Protein AF-A0A2D7BYY0-F1 (afdb_monomer_lite)

Structure (mmCIF, N/CA/C/O backbone):
data_AF-A0A2D7BYY0-F1
#
_entry.id   AF-A0A2D7BYY0-F1
#
loop_
_atom_site.group_PDB
_atom_site.id
_atom_site.type_symbol
_atom_site.label_atom_id
_atom_site.label_alt_id
_atom_site.label_comp_id
_atom_site.label_asym_id
_atom_site.label_entity_id
_atom_site.label_seq_id
_atom_site.pdbx_PDB_ins_code
_atom_site.Cartn_x
_atom_site.Cartn_y
_atom_site.Cartn_z
_atom_site.occupancy
_atom_site.B_iso_or_equiv
_atom_site.auth_seq_id
_atom_site.auth_comp_id
_atom_site.auth_asym_id
_atom_site.auth_atom_id
_atom_site.pdbx_PDB_model_num
ATOM 1 N N . MET A 1 1 ? -6.346 4.328 -16.700 1.00 71.50 1 MET A N 1
ATOM 2 C CA . MET A 1 1 ? -6.214 5.401 -15.688 1.00 71.50 1 MET A CA 1
ATOM 3 C C . MET A 1 1 ? -5.046 6.289 -16.104 1.00 71.50 1 MET A C 1
ATOM 5 O O . MET A 1 1 ? -4.083 5.730 -16.610 1.00 71.50 1 MET A O 1
ATOM 9 N N . ASN A 1 2 ? -5.128 7.622 -16.005 1.00 91.00 2 ASN A N 1
ATOM 10 C CA . ASN A 1 2 ? -3.949 8.468 -16.257 1.00 91.00 2 ASN A CA 1
ATOM 11 C C . ASN A 1 2 ? -3.034 8.469 -15.015 1.00 91.00 2 ASN A C 1
ATOM 13 O O . ASN A 1 2 ? -3.496 8.136 -13.920 1.00 91.00 2 ASN A O 1
ATOM 17 N N . THR A 1 3 ? -1.751 8.806 -15.187 1.00 95.06 3 THR A N 1
ATOM 18 C CA . THR A 1 3 ? -0.744 8.757 -14.109 1.00 95.06 3 THR A CA 1
ATOM 19 C C . THR A 1 3 ? -1.183 9.560 -12.891 1.00 95.06 3 THR A C 1
ATOM 21 O O . THR A 1 3 ? -1.109 9.079 -11.768 1.00 95.06 3 THR A O 1
ATOM 24 N N . GLU A 1 4 ? -1.687 10.771 -13.128 1.00 96.81 4 GLU A N 1
ATOM 25 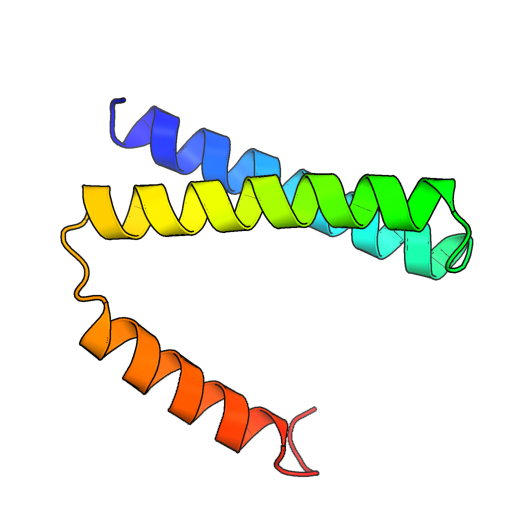C CA . GLU A 1 4 ? -2.136 11.685 -12.081 1.00 96.81 4 GLU A CA 1
ATOM 26 C C . GLU A 1 4 ? -3.215 11.047 -11.203 1.00 96.81 4 GLU A C 1
ATOM 28 O O . GLU A 1 4 ? -3.062 10.988 -9.987 1.00 96.81 4 GLU A O 1
ATOM 33 N N . LYS A 1 5 ? -4.264 10.481 -11.808 1.00 97.38 5 LYS A N 1
ATOM 34 C CA . LYS A 1 5 ? -5.344 9.831 -11.063 1.00 97.38 5 LYS A CA 1
ATOM 35 C C . LYS A 1 5 ? -4.864 8.599 -10.297 1.00 97.38 5 LYS A C 1
ATOM 37 O O . LYS A 1 5 ? -5.305 8.395 -9.174 1.00 97.38 5 LYS A O 1
ATOM 42 N N . LEU A 1 6 ? -3.968 7.797 -10.877 1.00 97.81 6 LEU A N 1
ATOM 43 C CA . LEU A 1 6 ? -3.392 6.634 -10.192 1.00 97.81 6 LEU A CA 1
ATOM 44 C C . LEU A 1 6 ? -2.639 7.056 -8.924 1.00 97.81 6 LEU A C 1
ATOM 46 O O . LEU A 1 6 ? -2.845 6.475 -7.859 1.00 97.81 6 LEU A O 1
ATOM 50 N N . LEU A 1 7 ? -1.797 8.085 -9.034 1.00 97.94 7 LEU A N 1
ATOM 51 C CA . LEU A 1 7 ? -1.018 8.599 -7.911 1.00 97.94 7 LEU A CA 1
ATOM 52 C C . LEU A 1 7 ? -1.910 9.256 -6.851 1.00 97.94 7 LEU A C 1
ATOM 54 O O . LEU A 1 7 ? -1.699 9.015 -5.667 1.00 97.94 7 LEU A O 1
ATOM 58 N N . ILE A 1 8 ? -2.920 10.035 -7.256 1.00 98.31 8 ILE A N 1
ATOM 59 C CA . ILE A 1 8 ? -3.878 10.661 -6.330 1.00 98.31 8 ILE A CA 1
ATOM 60 C C . ILE A 1 8 ? -4.628 9.605 -5.522 1.00 98.31 8 ILE A C 1
ATOM 62 O O . ILE A 1 8 ? -4.587 9.665 -4.298 1.00 98.31 8 ILE A O 1
ATOM 66 N N . ILE A 1 9 ? -5.225 8.607 -6.182 1.00 98.12 9 ILE A N 1
ATOM 67 C CA . ILE A 1 9 ? -5.972 7.550 -5.483 1.00 98.12 9 ILE A CA 1
ATOM 68 C C . ILE A 1 9 ? -5.040 6.778 -4.547 1.00 98.12 9 ILE A C 1
ATOM 70 O O . ILE A 1 9 ? -5.376 6.556 -3.394 1.00 98.12 9 ILE A O 1
ATOM 74 N N . THR A 1 10 ? -3.820 6.448 -4.988 1.00 98.38 10 THR A N 1
ATOM 75 C CA . THR A 1 10 ? -2.841 5.777 -4.112 1.00 98.38 10 THR A CA 1
ATOM 76 C C . THR A 1 10 ? -2.607 6.575 -2.823 1.00 98.38 10 THR A C 1
ATOM 78 O O . THR A 1 10 ? -2.570 6.000 -1.734 1.00 98.38 10 THR A O 1
ATOM 81 N N . MET A 1 11 ? -2.431 7.897 -2.933 1.00 98.38 11 MET A N 1
ATOM 82 C CA . MET A 1 11 ? -2.238 8.765 -1.768 1.00 98.38 11 MET A CA 1
ATOM 83 C C . MET A 1 11 ? -3.471 8.799 -0.858 1.00 98.38 11 MET A C 1
ATOM 85 O O . MET A 1 11 ? -3.308 8.808 0.363 1.00 98.38 11 MET A O 1
ATOM 89 N N . GLU A 1 12 ? -4.675 8.809 -1.435 1.00 98.44 12 GLU A N 1
ATOM 90 C CA . GLU A 1 12 ? -5.942 8.754 -0.697 1.00 98.44 12 GLU A CA 1
ATOM 91 C C . GLU A 1 12 ? -6.037 7.460 0.126 1.00 98.44 12 GLU A C 1
ATOM 93 O O . GLU A 1 12 ? -6.159 7.550 1.351 1.00 98.44 12 GLU A O 1
ATOM 98 N N . GLU A 1 13 ? -5.826 6.292 -0.492 1.00 98.38 13 GLU A N 1
ATOM 99 C CA . GLU A 1 13 ? -5.885 4.988 0.196 1.00 98.38 13 GLU A CA 1
ATOM 100 C C . GLU A 1 13 ? -4.827 4.865 1.306 1.00 98.38 13 GLU A C 1
ATOM 102 O O . GLU A 1 13 ? -5.086 4.371 2.406 1.00 98.38 13 GLU A O 1
ATOM 107 N N . CYS A 1 14 ? -3.616 5.391 1.081 1.00 98.56 14 CYS A N 1
ATOM 108 C CA . CYS A 1 14 ? -2.591 5.441 2.128 1.00 98.56 14 CYS A CA 1
ATOM 109 C C . CYS A 1 14 ? -3.034 6.308 3.321 1.00 98.56 14 CYS A C 1
ATOM 111 O O . CYS A 1 14 ? -2.753 5.979 4.478 1.00 98.56 14 CYS A O 1
ATOM 113 N N . GLY A 1 15 ? -3.733 7.415 3.055 1.00 98.56 15 GLY A N 1
ATOM 114 C CA . GLY A 1 15 ? -4.330 8.265 4.081 1.00 98.56 15 GLY A CA 1
ATOM 115 C C . GLY A 1 15 ? -5.425 7.551 4.878 1.00 98.56 15 GLY A C 1
ATOM 116 O O . GLY A 1 15 ? -5.499 7.710 6.103 1.00 98.56 15 GLY A O 1
ATOM 117 N N . GLU A 1 16 ? -6.246 6.736 4.220 1.00 98.50 16 GLU A N 1
ATOM 118 C CA . GLU A 1 16 ? -7.300 5.945 4.864 1.00 98.50 16 GLU A CA 1
ATOM 119 C C . GLU A 1 16 ? -6.698 4.853 5.763 1.00 98.50 16 GLU A C 1
ATOM 121 O O . GLU A 1 16 ? -7.053 4.765 6.948 1.00 98.50 16 GLU A O 1
ATOM 126 N N . LEU A 1 17 ? -5.671 4.140 5.283 1.00 98.62 17 LEU A N 1
ATOM 127 C CA . LEU A 1 17 ? -4.922 3.156 6.071 1.00 98.62 17 LEU A CA 1
ATOM 128 C C . LEU A 1 17 ? -4.283 3.776 7.323 1.00 98.62 17 LEU A C 1
ATOM 130 O O . LEU A 1 17 ? -4.403 3.223 8.422 1.00 98.62 17 LEU A O 1
ATOM 134 N N . ILE A 1 18 ? -3.672 4.963 7.210 1.00 98.56 18 ILE A N 1
ATOM 135 C CA . ILE A 1 18 ? -3.146 5.708 8.371 1.00 98.56 18 ILE A CA 1
ATOM 136 C C . ILE A 1 18 ? -4.256 5.940 9.406 1.00 98.56 18 ILE A C 1
ATOM 138 O O . ILE A 1 18 ? -4.059 5.735 10.612 1.00 98.56 18 ILE A O 1
ATOM 142 N N . ARG A 1 19 ? -5.451 6.345 8.959 1.00 98.25 19 ARG A N 1
ATOM 143 C CA . ARG A 1 19 ? -6.598 6.572 9.850 1.00 98.25 19 ARG A CA 1
ATOM 144 C C . ARG A 1 19 ? -7.087 5.270 10.483 1.00 98.25 19 ARG A C 1
ATOM 146 O O . ARG A 1 19 ? -7.439 5.298 11.667 1.00 98.25 19 ARG A O 1
ATOM 153 N N . ALA A 1 20 ? -7.097 4.151 9.760 1.00 98.12 20 ALA A N 1
ATOM 154 C CA . ALA A 1 20 ? -7.467 2.842 10.299 1.00 98.12 20 ALA A CA 1
ATOM 155 C C . ALA A 1 20 ? -6.489 2.360 11.380 1.00 98.12 20 ALA A C 1
ATOM 157 O O . ALA A 1 20 ? -6.928 2.030 12.486 1.00 98.12 20 ALA A O 1
ATOM 158 N N . CYS A 1 21 ? -5.179 2.447 11.133 1.00 98.00 21 CYS A N 1
ATOM 159 C CA . CYS A 1 21 ? -4.143 2.181 12.138 1.00 98.00 21 CYS A CA 1
ATOM 160 C C . CYS A 1 21 ? -4.344 3.048 13.390 1.00 98.00 21 CYS A C 1
ATOM 162 O O . CYS A 1 21 ? -4.346 2.561 14.521 1.00 98.00 21 CYS A O 1
ATOM 164 N N . SER A 1 22 ? -4.615 4.341 13.199 1.00 97.69 22 SER A N 1
ATOM 165 C CA . SER A 1 22 ? -4.874 5.278 14.294 1.00 97.69 22 SER A CA 1
ATOM 166 C C . SER A 1 22 ? -6.125 4.916 15.116 1.00 97.69 22 SER A C 1
ATOM 168 O O . SER A 1 22 ? -6.146 5.096 16.336 1.00 97.69 22 SER A O 1
ATOM 170 N N . LYS A 1 23 ? -7.180 4.383 14.480 1.00 96.25 23 LYS A N 1
ATOM 171 C CA . LYS A 1 23 ? -8.380 3.886 15.178 1.00 96.25 23 LYS A CA 1
ATOM 172 C C . LYS A 1 23 ? -8.068 2.641 16.015 1.00 96.25 23 LYS A C 1
ATOM 174 O O . LYS A 1 23 ? -8.559 2.571 17.139 1.00 96.25 23 LYS A O 1
ATOM 179 N N . ILE A 1 24 ? -7.261 1.707 15.505 1.00 97.56 24 ILE A N 1
ATOM 180 C CA . ILE A 1 24 ? -6.818 0.516 16.254 1.00 97.56 24 ILE A CA 1
ATOM 181 C C . ILE A 1 24 ? -6.040 0.934 17.502 1.00 97.56 24 ILE A C 1
ATOM 183 O O . ILE A 1 24 ? -6.370 0.496 18.598 1.00 97.56 24 ILE A O 1
ATOM 187 N N . LEU A 1 25 ? -5.086 1.862 17.373 1.00 97.12 25 LEU A N 1
ATOM 188 C CA . LEU A 1 25 ? -4.299 2.345 18.514 1.00 97.12 25 LEU A CA 1
ATOM 189 C C . LEU A 1 25 ? -5.159 2.997 19.609 1.00 97.12 25 LEU A C 1
ATOM 191 O O . LEU A 1 25 ? -4.877 2.835 20.792 1.00 97.12 25 LEU A O 1
ATOM 195 N N . ARG A 1 26 ? -6.215 3.734 19.235 1.00 95.81 26 ARG A N 1
ATOM 196 C CA . ARG A 1 26 ? -7.097 4.409 20.206 1.00 95.81 26 ARG A CA 1
ATOM 197 C C . ARG A 1 26 ? -8.159 3.508 20.824 1.00 95.81 26 ARG A C 1
ATOM 199 O O . ARG A 1 26 ? -8.578 3.760 21.950 1.00 95.81 26 ARG A O 1
ATOM 206 N N . HIS A 1 27 ? -8.674 2.545 20.065 1.00 94.00 27 HIS A N 1
ATOM 207 C CA . HIS A 1 27 ? -9.881 1.801 20.435 1.00 94.00 27 HIS A CA 1
ATOM 208 C C . HIS A 1 27 ? -9.635 0.298 20.627 1.00 94.00 27 HIS A C 1
ATOM 210 O O . HIS A 1 27 ? -10.554 -0.413 21.032 1.00 94.00 27 HIS A O 1
ATOM 216 N N . GLY A 1 28 ? -8.417 -0.178 20.373 1.00 92.75 28 GLY A N 1
ATOM 217 C CA . GLY A 1 28 ? -8.053 -1.588 20.399 1.00 92.75 28 GLY A CA 1
ATOM 218 C C . GLY A 1 28 ? -8.543 -2.363 19.174 1.00 92.75 28 GLY A C 1
ATOM 219 O O . GLY A 1 28 ? -9.181 -1.831 18.261 1.00 92.75 28 GLY A O 1
ATOM 220 N N . GLU A 1 29 ? -8.258 -3.661 19.179 1.00 93.31 29 GLU A N 1
ATOM 221 C CA . GLU A 1 29 ? -8.512 -4.606 18.084 1.00 93.31 29 GLU A CA 1
ATOM 222 C C . GLU A 1 29 ? -9.947 -5.159 18.093 1.00 93.31 29 GLU A C 1
ATOM 224 O O . GLU A 1 29 ? -10.194 -6.358 17.975 1.00 93.31 29 GLU A O 1
ATOM 229 N N . GLN A 1 30 ? -10.934 -4.283 18.263 1.00 92.88 30 GLN A N 1
ATOM 230 C CA . GLN A 1 30 ? -12.334 -4.696 18.192 1.00 92.88 30 GLN A CA 1
ATOM 231 C C . GLN A 1 30 ? -12.696 -5.103 16.754 1.00 92.88 30 GLN A C 1
ATOM 233 O O . GLN A 1 30 ? -12.132 -4.586 15.786 1.00 92.88 30 GLN A O 1
ATOM 238 N N . THR A 1 31 ? -13.689 -5.987 16.599 1.00 92.06 31 THR A N 1
ATOM 239 C CA . THR A 1 31 ? -14.087 -6.566 15.301 1.00 92.06 31 THR A CA 1
ATOM 240 C C . THR A 1 31 ? -14.284 -5.511 14.214 1.00 92.06 31 THR A C 1
ATOM 242 O O . THR A 1 31 ? -13.782 -5.676 13.110 1.00 92.06 31 THR A O 1
ATOM 245 N N . LYS A 1 32 ? -14.951 -4.393 14.530 1.00 94.31 32 LYS A N 1
ATOM 246 C CA . LYS A 1 32 ? -15.198 -3.309 13.570 1.00 94.31 32 LYS A CA 1
ATOM 247 C C . LYS A 1 32 ? -13.902 -2.657 13.078 1.00 94.31 32 LYS A C 1
ATOM 249 O O . LYS A 1 32 ? -13.766 -2.395 11.889 1.00 94.31 32 LYS A O 1
ATOM 254 N N . GLN A 1 33 ? -12.969 -2.369 13.979 1.00 95.06 33 GLN A N 1
ATOM 255 C CA . GLN A 1 33 ? -11.707 -1.714 13.651 1.00 95.06 33 GLN A CA 1
ATOM 256 C C . GLN A 1 33 ? -10.801 -2.660 12.865 1.00 95.06 33 GLN A C 1
ATOM 258 O O . GLN A 1 33 ? -10.165 -2.213 11.918 1.00 95.06 33 GLN A O 1
ATOM 263 N N . LEU A 1 34 ? -10.786 -3.954 13.204 1.00 96.50 34 LEU A N 1
ATOM 264 C CA . LEU A 1 34 ? -10.065 -4.963 12.427 1.00 96.50 34 LEU A CA 1
ATOM 265 C C . LEU A 1 34 ? -10.649 -5.133 11.022 1.00 96.50 34 LEU A C 1
ATOM 267 O O . LEU A 1 34 ? -9.884 -5.276 10.076 1.00 96.50 34 LEU A O 1
ATOM 271 N N . THR A 1 35 ? -11.977 -5.103 10.867 1.00 97.38 35 THR A N 1
ATOM 272 C CA . THR A 1 35 ? -12.610 -5.117 9.539 1.00 97.38 35 THR A CA 1
ATOM 273 C C . THR A 1 35 ? 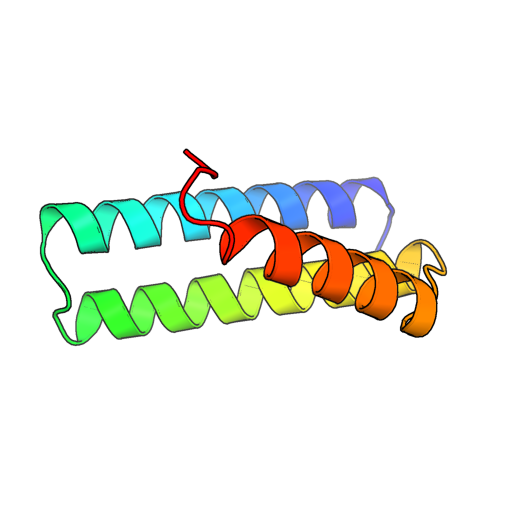-12.205 -3.890 8.731 1.00 97.38 35 THR A C 1
ATOM 275 O O . THR A 1 35 ? -11.687 -4.057 7.635 1.00 97.38 35 THR A O 1
ATOM 278 N N . ASN A 1 36 ? -12.328 -2.686 9.304 1.00 97.38 36 ASN A N 1
ATOM 279 C CA . ASN A 1 36 ? -11.898 -1.453 8.637 1.00 97.38 36 ASN A CA 1
ATOM 280 C C . ASN A 1 36 ? -10.412 -1.529 8.258 1.00 97.38 36 ASN A C 1
ATOM 282 O O . ASN A 1 36 ? -10.059 -1.149 7.158 1.00 97.38 36 ASN A O 1
ATOM 286 N N . LEU A 1 37 ? -9.531 -2.003 9.146 1.00 98.00 37 LEU A N 1
ATOM 287 C CA . LEU A 1 37 ? -8.102 -2.126 8.845 1.00 98.00 37 LEU A CA 1
ATOM 288 C C . LEU A 1 37 ? -7.846 -3.082 7.674 1.00 98.00 37 LEU A C 1
ATOM 290 O O . LEU A 1 37 ? -6.993 -2.801 6.841 1.00 98.00 37 LEU A O 1
ATOM 294 N N . LYS A 1 38 ? -8.562 -4.210 7.617 1.00 98.12 38 LYS A N 1
ATOM 295 C CA . LYS A 1 38 ? -8.433 -5.183 6.524 1.00 98.12 38 LYS A CA 1
ATOM 296 C C . LYS A 1 38 ? -8.866 -4.605 5.181 1.00 98.12 38 LYS A C 1
ATOM 298 O O . LYS A 1 38 ? -8.212 -4.909 4.191 1.00 98.12 38 LYS A O 1
ATOM 303 N N . GLU A 1 39 ? -9.938 -3.816 5.162 1.00 98.19 39 GLU A N 1
ATOM 304 C CA . GLU A 1 39 ? -10.417 -3.127 3.957 1.00 98.19 39 GLU A CA 1
ATOM 305 C C . GLU A 1 39 ? -9.358 -2.132 3.460 1.00 98.19 39 GLU A C 1
ATOM 307 O O . GLU A 1 39 ? -8.822 -2.347 2.377 1.00 98.19 39 GLU A O 1
ATOM 312 N N . GLU A 1 40 ? -8.900 -1.194 4.303 1.00 98.44 40 GLU A N 1
ATOM 313 C CA . GLU A 1 40 ? -7.890 -0.210 3.861 1.00 98.44 40 GLU A CA 1
ATOM 314 C C . GLU A 1 40 ? -6.557 -0.866 3.446 1.00 98.44 40 GLU A C 1
ATOM 316 O O . GLU A 1 40 ? -5.840 -0.378 2.573 1.00 98.44 40 GLU A O 1
ATOM 321 N N . LEU A 1 41 ? -6.175 -1.981 4.086 1.00 98.31 41 LEU A N 1
ATOM 322 C CA . LEU A 1 41 ? -4.995 -2.750 3.680 1.00 98.31 41 LEU A CA 1
ATOM 323 C C . LEU A 1 41 ? -5.168 -3.337 2.277 1.00 98.31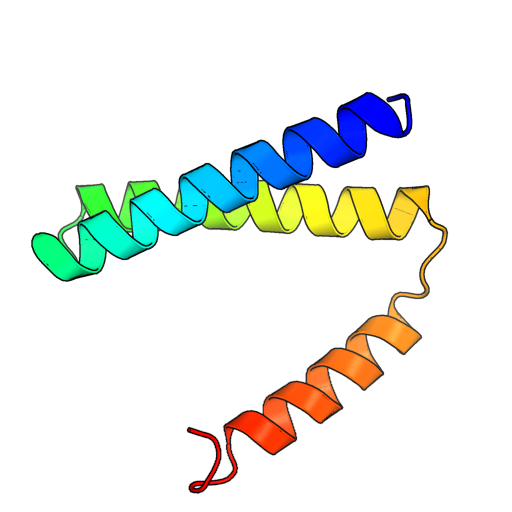 41 LEU A C 1
ATOM 325 O O . LEU A 1 41 ? -4.218 -3.321 1.495 1.00 98.31 41 LEU A O 1
ATOM 329 N N . ALA A 1 42 ? -6.349 -3.876 1.967 1.00 98.44 42 ALA A N 1
ATOM 330 C CA . ALA A 1 42 ? -6.641 -4.430 0.652 1.00 98.44 42 ALA A CA 1
ATOM 331 C C . ALA A 1 42 ? -6.640 -3.336 -0.424 1.00 98.44 42 ALA A C 1
ATOM 333 O O . ALA A 1 42 ? -6.088 -3.558 -1.506 1.00 98.44 42 ALA A O 1
ATOM 334 N N . ASP A 1 43 ? -7.172 -2.155 -0.109 1.00 98.44 43 ASP A N 1
ATOM 335 C CA . ASP A 1 43 ? -7.189 -1.012 -1.021 1.00 98.44 43 ASP A CA 1
ATOM 336 C C . ASP A 1 43 ? -5.763 -0.526 -1.316 1.00 98.44 43 ASP A C 1
ATOM 338 O O . ASP A 1 43 ? -5.355 -0.462 -2.480 1.00 98.44 43 ASP A O 1
ATOM 342 N N . VAL A 1 44 ? -4.925 -0.340 -0.288 1.00 98.50 44 VAL A N 1
ATOM 343 C CA . VAL A 1 44 ? -3.509 0.020 -0.479 1.00 98.50 44 VAL A CA 1
ATOM 344 C C . VAL A 1 44 ? -2.749 -1.045 -1.273 1.00 98.50 44 V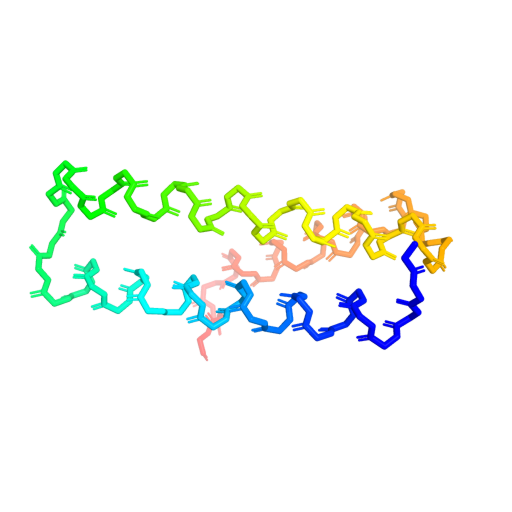AL A C 1
ATOM 346 O O . VAL A 1 44 ? -2.031 -0.699 -2.209 1.00 98.50 44 VAL A O 1
ATOM 349 N N . VAL A 1 45 ? -2.902 -2.336 -0.956 1.00 97.94 45 VAL A N 1
ATOM 350 C CA . VAL A 1 45 ? -2.236 -3.418 -1.711 1.00 97.94 45 VAL A CA 1
ATOM 351 C C . VAL A 1 45 ? -2.661 -3.408 -3.179 1.00 97.94 45 VAL A C 1
ATOM 353 O O . VAL A 1 45 ? -1.811 -3.554 -4.059 1.00 97.94 45 VAL A O 1
ATOM 356 N N . THR A 1 46 ? -3.943 -3.176 -3.457 1.00 98.06 46 THR A N 1
ATOM 357 C CA . THR A 1 46 ? -4.456 -3.044 -4.827 1.00 98.06 46 THR A CA 1
ATOM 358 C C . THR A 1 46 ? -3.776 -1.886 -5.554 1.00 98.06 46 THR A C 1
ATOM 360 O O . THR A 1 46 ? -3.308 -2.053 -6.681 1.00 98.06 46 THR A O 1
ATOM 363 N N . MET A 1 47 ? -3.636 -0.732 -4.898 1.00 97.88 47 MET A N 1
ATOM 364 C CA . MET A 1 47 ? -2.955 0.423 -5.486 1.00 97.88 47 MET A CA 1
ATOM 365 C C . MET A 1 47 ? -1.459 0.181 -5.712 1.00 97.88 47 MET A C 1
ATOM 367 O O . MET A 1 47 ? -0.926 0.608 -6.737 1.00 97.88 47 MET A O 1
ATOM 371 N N . LEU A 1 48 ? -0.780 -0.550 -4.822 1.00 96.38 48 LEU A N 1
ATOM 372 C CA . LEU A 1 48 ? 0.620 -0.939 -5.018 1.00 96.38 48 LEU A CA 1
ATOM 373 C C . LEU A 1 48 ? 0.800 -1.825 -6.257 1.00 96.38 48 LEU A C 1
ATOM 375 O O . LEU A 1 48 ? 1.711 -1.573 -7.044 1.00 96.38 48 LEU A O 1
ATOM 379 N N . ILE A 1 49 ? -0.082 -2.809 -6.464 1.00 96.06 49 ILE A N 1
ATOM 380 C CA . ILE A 1 49 ? -0.061 -3.667 -7.660 1.00 96.06 49 ILE A CA 1
ATOM 381 C C . ILE A 1 49 ? -0.261 -2.819 -8.922 1.00 96.06 49 ILE A C 1
ATOM 383 O O . ILE A 1 49 ? 0.531 -2.911 -9.859 1.00 96.06 49 ILE A O 1
ATOM 387 N N . LEU A 1 50 ? -1.255 -1.924 -8.923 1.00 96.62 50 LEU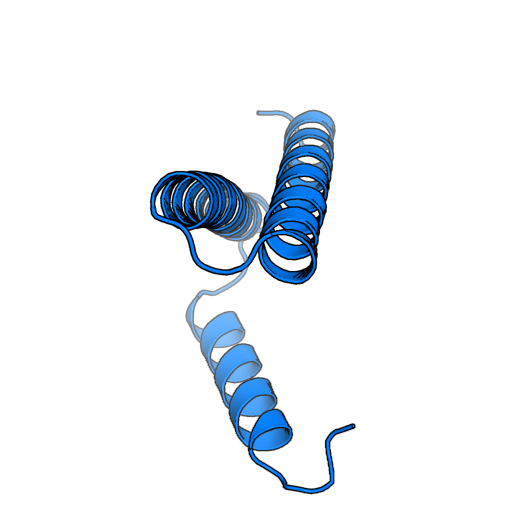 A N 1
ATOM 388 C CA . LEU A 1 50 ? -1.517 -1.039 -10.062 1.00 96.62 50 LEU A CA 1
ATOM 389 C C . LEU A 1 50 ? -0.333 -0.115 -10.379 1.00 96.62 50 LEU A C 1
ATOM 391 O O . LEU A 1 50 ? -0.077 0.164 -11.548 1.00 96.62 50 LEU A O 1
ATOM 395 N N . LEU A 1 51 ? 0.401 0.360 -9.369 1.00 96.25 51 LEU A N 1
ATOM 396 C CA . LEU A 1 51 ? 1.620 1.146 -9.578 1.00 96.25 51 LEU A CA 1
ATOM 397 C C . LEU A 1 51 ? 2.736 0.317 -10.204 1.00 96.25 51 LEU A C 1
ATOM 399 O O . LEU A 1 51 ? 3.395 0.800 -11.121 1.00 96.25 51 LEU A O 1
ATOM 403 N N . GLN A 1 52 ? 2.950 -0.911 -9.728 1.00 95.56 52 GLN A N 1
ATOM 404 C CA . GLN A 1 52 ? 3.960 -1.793 -10.309 1.00 95.56 52 GLN A CA 1
ATOM 405 C C . GLN A 1 52 ? 3.677 -2.056 -11.786 1.00 95.56 52 GLN A C 1
ATOM 407 O O . GLN A 1 52 ? 4.576 -1.904 -12.609 1.00 95.56 52 GLN A O 1
ATOM 412 N N . GLU A 1 53 ? 2.425 -2.373 -12.122 1.00 94.69 53 GLU A N 1
ATOM 413 C CA . GLU A 1 53 ? 1.998 -2.577 -13.506 1.00 94.69 53 GLU A CA 1
ATOM 414 C C . GLU A 1 53 ? 2.158 -1.304 -14.346 1.00 94.69 53 GLU A C 1
ATOM 416 O O . GLU A 1 53 ? 2.690 -1.355 -15.452 1.00 94.69 53 GLU A O 1
ATOM 421 N N . TYR A 1 54 ? 1.738 -0.149 -13.821 1.00 95.75 54 TYR A N 1
ATOM 422 C CA . TYR A 1 54 ? 1.774 1.118 -14.553 1.00 95.75 54 TYR A CA 1
ATOM 423 C C . TYR A 1 54 ? 3.195 1.606 -14.861 1.00 95.75 54 TYR A C 1
ATOM 425 O O . TYR A 1 54 ? 3.425 2.205 -15.910 1.00 95.75 54 TYR A O 1
ATOM 433 N N . PHE A 1 55 ? 4.134 1.382 -13.940 1.00 95.50 55 PHE A N 1
ATOM 434 C CA . PHE A 1 55 ? 5.532 1.799 -14.074 1.00 95.50 55 PHE A CA 1
ATOM 435 C C . PHE A 1 55 ? 6.459 0.680 -14.562 1.00 95.50 55 PHE A C 1
ATOM 437 O O . PHE A 1 55 ? 7.672 0.873 -14.563 1.00 95.50 55 PHE A O 1
ATOM 444 N N . GLU A 1 56 ? 5.904 -0.466 -14.967 1.00 95.94 56 GLU A N 1
ATOM 445 C CA . GLU A 1 56 ? 6.658 -1.629 -15.452 1.00 95.94 56 GLU A CA 1
ATOM 446 C C . GLU A 1 56 ? 7.746 -2.091 -14.460 1.00 95.94 56 GLU A C 1
ATOM 448 O O . GLU A 1 56 ? 8.837 -2.518 -14.840 1.00 95.94 56 GLU A O 1
ATOM 453 N N . ILE A 1 57 ? 7.454 -1.999 -13.158 1.00 95.12 57 ILE A N 1
ATOM 454 C CA . ILE A 1 57 ? 8.377 -2.411 -12.097 1.00 95.12 57 ILE A CA 1
ATOM 455 C C . ILE A 1 57 ? 8.356 -3.934 -12.004 1.00 95.12 57 ILE A C 1
ATOM 457 O O . ILE A 1 57 ? 7.308 -4.538 -11.762 1.00 95.12 57 ILE A O 1
ATOM 461 N N . SER A 1 58 ? 9.528 -4.553 -12.145 1.00 93.94 58 SER A N 1
ATOM 462 C CA . SER A 1 58 ? 9.671 -6.005 -12.051 1.00 93.94 58 SER A CA 1
ATOM 463 C C . SER A 1 58 ? 9.232 -6.522 -10.680 1.00 93.94 58 SER A C 1
ATOM 465 O O . SER A 1 58 ? 9.608 -5.982 -9.634 1.00 93.94 58 SER A O 1
ATOM 467 N N . GLN A 1 59 ? 8.457 -7.606 -10.687 1.00 91.56 59 GLN A N 1
ATOM 468 C CA . GLN A 1 59 ? 8.035 -8.275 -9.462 1.00 91.56 59 GLN A CA 1
ATOM 469 C C . GLN A 1 59 ? 9.256 -8.830 -8.709 1.00 91.56 59 GLN A C 1
ATOM 471 O O . GLN A 1 59 ? 9.394 -8.575 -7.515 1.00 91.56 59 GLN A O 1
ATOM 476 N N . ASP A 1 60 ? 10.192 -9.454 -9.430 1.00 92.62 60 ASP A N 1
ATOM 477 C CA . ASP A 1 60 ? 11.424 -10.014 -8.863 1.00 92.62 60 ASP A CA 1
ATOM 478 C C . ASP A 1 60 ? 12.276 -8.931 -8.180 1.00 92.62 60 ASP A C 1
ATOM 480 O O . ASP A 1 60 ? 12.737 -9.110 -7.054 1.00 92.62 60 ASP A O 1
ATOM 484 N N . GLU A 1 61 ? 12.421 -7.761 -8.819 1.00 92.12 61 GLU A N 1
ATOM 485 C CA . GLU A 1 61 ? 13.136 -6.623 -8.224 1.00 92.12 61 GLU A CA 1
ATOM 486 C C . GLU A 1 61 ? 12.445 -6.143 -6.940 1.00 92.12 61 GLU A C 1
ATOM 488 O O . GLU A 1 61 ? 13.104 -5.840 -5.942 1.00 92.12 61 GLU A O 1
ATOM 493 N N . MET A 1 62 ? 11.110 -6.095 -6.934 1.00 93.75 62 MET A N 1
ATOM 494 C CA . MET A 1 62 ? 10.360 -5.709 -5.743 1.00 93.75 62 MET A CA 1
ATOM 495 C C . MET A 1 62 ? 10.523 -6.725 -4.609 1.00 93.75 62 MET A C 1
ATOM 497 O O . MET A 1 62 ? 10.713 -6.312 -3.464 1.00 93.75 62 MET A O 1
ATOM 501 N N . VAL A 1 63 ? 10.467 -8.027 -4.899 1.00 93.31 63 VAL A N 1
ATOM 502 C CA . VAL A 1 63 ? 10.656 -9.091 -3.899 1.00 93.31 63 VAL A CA 1
ATOM 503 C C . VAL A 1 63 ? 12.039 -8.996 -3.272 1.00 93.31 63 VAL A C 1
ATOM 505 O O . VAL A 1 63 ? 12.137 -8.935 -2.048 1.00 93.31 63 VAL A O 1
ATOM 508 N N . ASP A 1 64 ? 13.087 -8.827 -4.080 1.00 94.25 64 ASP A N 1
ATOM 509 C CA . ASP A 1 64 ? 14.449 -8.617 -3.582 1.00 94.25 64 ASP A CA 1
ATOM 510 C C . ASP A 1 64 ? 14.541 -7.413 -2.631 1.00 94.25 64 ASP A C 1
ATOM 512 O O . ASP A 1 64 ? 15.259 -7.433 -1.623 1.00 94.25 64 ASP A O 1
ATOM 516 N N . LEU A 1 65 ? 13.838 -6.322 -2.947 1.00 93.31 65 LEU A N 1
ATOM 517 C CA . LEU A 1 65 ? 13.796 -5.132 -2.101 1.00 93.31 65 LEU A CA 1
ATOM 518 C C . LEU A 1 65 ? 12.998 -5.362 -0.811 1.00 93.31 65 LEU A C 1
ATOM 520 O O . LEU A 1 65 ? 13.389 -4.841 0.238 1.00 93.31 65 LEU A O 1
ATOM 524 N N . ILE A 1 66 ? 11.893 -6.106 -0.869 1.00 93.38 66 ILE A N 1
ATOM 525 C CA . ILE A 1 66 ? 11.086 -6.475 0.300 1.00 93.38 66 ILE A CA 1
ATOM 526 C C . ILE A 1 66 ? 11.907 -7.363 1.234 1.00 93.38 66 ILE A C 1
ATOM 528 O O . ILE A 1 66 ? 12.020 -7.033 2.412 1.00 93.38 66 ILE A O 1
ATOM 532 N N . ASP A 1 67 ? 12.562 -8.402 0.723 1.00 92.88 67 ASP A N 1
ATOM 533 C CA . ASP A 1 67 ? 13.365 -9.333 1.521 1.00 92.88 67 ASP A CA 1
ATOM 534 C C . ASP A 1 67 ? 14.518 -8.623 2.236 1.00 92.88 67 ASP A C 1
ATOM 536 O O . ASP A 1 67 ? 14.742 -8.808 3.440 1.00 92.88 67 ASP A O 1
ATOM 540 N N . LYS A 1 68 ? 15.203 -7.711 1.532 1.00 92.38 68 LYS A N 1
ATOM 541 C CA . LYS A 1 68 ? 16.240 -6.856 2.130 1.00 92.38 68 LYS A CA 1
ATOM 542 C C . LYS A 1 68 ? 15.684 -5.975 3.251 1.00 92.38 68 LYS A C 1
ATOM 544 O O . LYS A 1 68 ? 16.374 -5.763 4.248 1.00 92.38 68 LYS A O 1
ATOM 549 N N . ARG A 1 69 ? 14.470 -5.431 3.107 1.00 91.06 69 ARG A N 1
ATOM 550 C CA . ARG A 1 69 ? 13.825 -4.600 4.143 1.00 91.06 69 ARG A CA 1
ATOM 551 C C . ARG A 1 69 ? 13.351 -5.440 5.328 1.00 91.06 69 ARG A C 1
ATOM 553 O O . ARG A 1 69 ? 13.609 -5.049 6.461 1.00 91.06 69 ARG A O 1
ATOM 560 N N . MET A 1 70 ? 12.743 -6.597 5.081 1.00 89.25 70 MET A N 1
ATOM 561 C CA . MET A 1 70 ? 12.284 -7.524 6.120 1.00 89.25 70 MET A CA 1
ATOM 562 C C . MET A 1 70 ? 13.447 -8.023 6.976 1.00 89.25 70 MET A C 1
ATOM 564 O O . MET A 1 70 ? 13.360 -7.997 8.201 1.00 89.25 70 MET A O 1
ATOM 568 N N . THR A 1 71 ? 14.569 -8.374 6.343 1.00 89.88 71 THR A N 1
ATOM 569 C CA . THR A 1 71 ? 15.796 -8.768 7.051 1.00 89.88 71 THR A CA 1
ATOM 570 C C . THR A 1 71 ? 16.293 -7.649 7.972 1.00 89.88 71 THR A C 1
ATOM 572 O O . THR A 1 71 ? 16.661 -7.909 9.112 1.00 89.88 71 THR A O 1
ATOM 575 N N . LYS A 1 72 ? 16.253 -6.388 7.513 1.00 86.25 72 LYS A N 1
ATOM 576 C CA . LYS A 1 72 ? 16.649 -5.225 8.327 1.00 86.25 72 LYS A CA 1
ATOM 577 C C . LYS A 1 72 ? 15.708 -4.962 9.501 1.00 86.25 72 LYS A C 1
ATOM 579 O O . LYS A 1 72 ? 16.180 -4.602 10.566 1.00 86.25 72 LYS A O 1
ATOM 584 N N . MET A 1 73 ? 14.399 -5.132 9.321 1.00 82.94 73 MET A N 1
ATOM 585 C CA . MET A 1 73 ? 13.404 -4.903 10.380 1.00 82.94 73 MET A CA 1
ATOM 586 C C . MET A 1 73 ? 13.443 -5.964 11.487 1.00 82.94 73 MET A C 1
ATOM 588 O O . MET A 1 73 ? 12.989 -5.708 12.598 1.00 82.94 73 MET A O 1
ATOM 592 N N . GLN A 1 74 ? 13.954 -7.160 11.189 1.00 78.06 74 GLN A N 1
ATOM 593 C CA . GLN A 1 74 ? 14.174 -8.216 12.180 1.00 78.06 74 GLN A CA 1
ATOM 594 C C . GLN A 1 74 ? 15.436 -7.992 13.019 1.00 78.06 74 GLN A C 1
ATOM 596 O O . GLN A 1 74 ? 15.596 -8.634 14.062 1.00 78.06 74 GLN A O 1
ATOM 601 N N . ASP A 1 75 ? 16.324 -7.101 12.576 1.00 81.62 75 ASP A N 1
ATOM 602 C CA . ASP A 1 75 ? 17.483 -6.705 13.356 1.00 81.62 75 ASP A CA 1
ATOM 603 C C . ASP A 1 75 ? 17.016 -5.873 14.558 1.00 81.62 75 ASP A C 1
ATOM 605 O O . ASP A 1 75 ? 16.243 -4.922 14.416 1.00 81.62 75 ASP A O 1
ATOM 609 N N . LYS A 1 76 ? 17.440 -6.260 15.765 1.00 59.97 76 LYS A N 1
ATOM 610 C CA . LYS A 1 76 ? 16.896 -5.737 17.036 1.00 59.97 76 LYS A CA 1
ATOM 611 C C . LYS A 1 76 ? 17.168 -4.247 17.258 1.00 59.97 76 LYS A C 1
ATOM 613 O O . LYS A 1 76 ? 16.586 -3.664 18.168 1.00 59.97 76 LYS A O 1
ATOM 618 N N . ASP A 1 77 ? 18.009 -3.659 16.415 1.00 65.38 77 ASP A N 1
ATOM 619 C CA . ASP A 1 77 ? 18.400 -2.254 16.449 1.00 65.38 77 ASP A CA 1
ATOM 620 C C . ASP A 1 77 ? 17.610 -1.380 15.449 1.00 65.38 77 ASP A C 1
ATOM 622 O O . ASP A 1 77 ? 17.895 -0.192 15.318 1.00 65.38 77 ASP A O 1
ATOM 626 N N . TYR A 1 78 ? 16.608 -1.921 14.737 1.00 62.75 78 TYR A N 1
ATOM 627 C CA . TYR A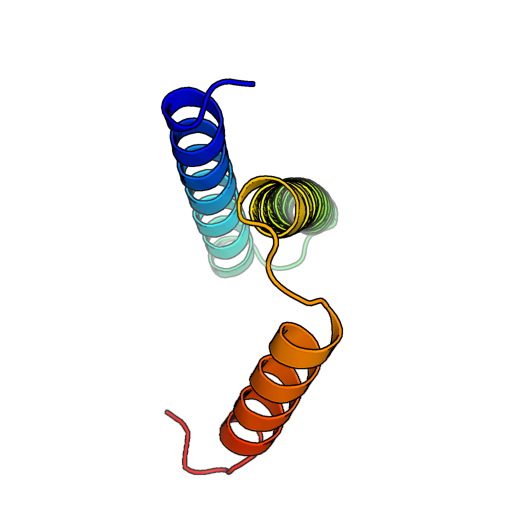 1 78 ? 15.764 -1.138 13.825 1.00 62.75 78 TYR A CA 1
ATOM 628 C C . TYR A 1 78 ? 14.635 -0.417 14.581 1.00 62.75 78 TYR A C 1
ATOM 630 O O . TYR A 1 78 ? 13.485 -0.858 14.594 1.00 62.75 78 TYR A O 1
ATOM 638 N N . THR A 1 79 ? 14.977 0.701 15.228 1.00 55.03 79 THR A N 1
ATOM 639 C CA . THR A 1 79 ? 14.019 1.713 15.715 1.00 55.03 79 THR A CA 1
ATOM 640 C C . THR A 1 79 ? 14.560 3.118 15.511 1.00 55.03 79 THR A C 1
ATOM 642 O O . THR A 1 79 ? 15.779 3.312 15.710 1.00 55.03 79 THR A O 1
#

pLDDT: mean 93.15, std 8.87, range [55.03, 98.62]

Foldseek 3Di:
DDPVVLVVQLVVLVVQLVVLVVCCVVPNDDPVSVVSNVVSVVSNVVSVVVVCVVVVPDPVVVVVVVVVVVVVVPPPPPD

Secondary structure (DSSP, 8-state):
--HHHHHHHHHHHHHHHHHHHHHHHHH-S-HHHHHHHHHHHHHHHHHHHHHHHHTT--HHHHHHHHHHHHHHHTSTT--

Radius of gyration: 15.23 Å; chains: 1; bounding box: 34×22×37 Å

Sequence (79 aa):
MNTEKLLIITMEECGELIRACSKILRHGEQTKQLTNLKEELADVVTMLILLQEYFEISQDEMVDLIDKRMTKMQDKDYT